Protein AF-A0A9D8D810-F1 (afdb_monomer_lite)

Radius of gyration: 16.12 Å; chains: 1; bounding box: 42×20×44 Å

Structure (mmCIF, N/CA/C/O backbone):
data_AF-A0A9D8D810-F1
#
_entry.id   AF-A0A9D8D810-F1
#
loop_
_atom_site.group_PDB
_atom_site.id
_atom_site.type_symbol
_atom_site.label_atom_id
_atom_site.label_alt_id
_atom_site.label_comp_id
_atom_site.label_asym_id
_atom_site.label_entity_id
_atom_site.label_seq_id
_atom_site.pdbx_PDB_ins_code
_atom_site.Cartn_x
_atom_site.Cartn_y
_atom_site.Cartn_z
_atom_site.occupancy
_atom_site.B_iso_or_equiv
_atom_site.auth_seq_id
_atom_site.auth_comp_id
_atom_site.auth_asym_id
_atom_site.auth_atom_id
_atom_site.pdbx_PDB_model_num
ATOM 1 N N . MET A 1 1 ? -28.379 -9.518 7.127 1.00 48.84 1 MET A N 1
ATOM 2 C CA . MET A 1 1 ? -27.069 -9.820 7.736 1.00 48.84 1 MET A CA 1
ATOM 3 C C . MET A 1 1 ? -26.030 -9.596 6.660 1.00 48.84 1 MET A C 1
ATOM 5 O O . MET A 1 1 ? -26.000 -10.358 5.707 1.00 48.84 1 MET A O 1
ATOM 9 N N . ASN A 1 2 ? -25.281 -8.492 6.720 1.00 59.84 2 ASN A N 1
ATOM 10 C CA . ASN A 1 2 ? -24.105 -8.347 5.865 1.00 59.84 2 ASN A CA 1
ATOM 11 C C . ASN A 1 2 ? -23.026 -9.225 6.490 1.00 59.84 2 ASN A C 1
ATOM 13 O O . ASN A 1 2 ? -22.356 -8.792 7.427 1.00 59.84 2 ASN A O 1
ATOM 17 N N . ASP A 1 3 ? -22.921 -10.467 6.029 1.00 70.81 3 ASP A N 1
ATOM 18 C CA . ASP A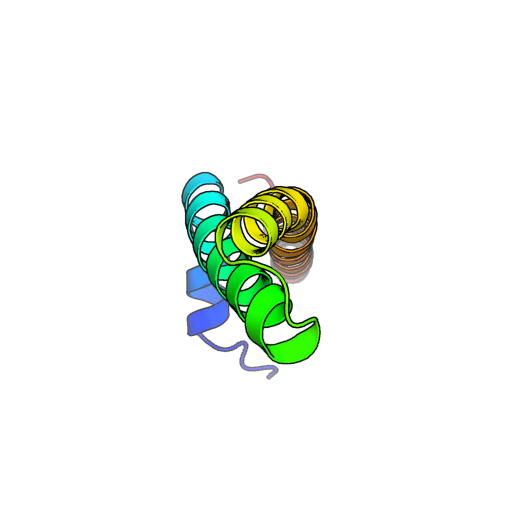 1 3 ? -21.877 -11.382 6.472 1.00 70.81 3 ASP A CA 1
ATOM 19 C C . ASP A 1 3 ? -20.544 -10.859 5.942 1.00 70.81 3 ASP A C 1
ATOM 21 O O . ASP A 1 3 ? -20.132 -11.131 4.814 1.00 70.81 3 ASP A O 1
ATOM 25 N N . TRP A 1 4 ? -19.899 -10.010 6.744 1.00 72.88 4 TRP A N 1
ATOM 26 C CA . TRP A 1 4 ? -18.590 -9.475 6.411 1.00 72.88 4 TRP A CA 1
ATOM 27 C C . TRP A 1 4 ? -17.626 -10.655 6.257 1.00 72.88 4 TRP A C 1
ATOM 29 O O . TRP A 1 4 ? -17.533 -11.477 7.178 1.00 72.88 4 TRP A O 1
ATOM 39 N N . PRO A 1 5 ? -16.904 -10.769 5.129 1.00 87.62 5 PRO A N 1
ATOM 40 C CA . PRO A 1 5 ? -16.001 -11.883 4.905 1.00 87.62 5 PRO A CA 1
ATOM 41 C C . PRO A 1 5 ? -15.031 -12.049 6.077 1.00 87.62 5 PRO A C 1
ATOM 43 O O . PRO A 1 5 ? -14.319 -11.116 6.456 1.00 87.62 5 PRO A O 1
ATOM 46 N N . SER A 1 6 ? -14.975 -13.257 6.644 1.00 87.81 6 SER A N 1
ATOM 47 C CA . SER A 1 6 ? -14.136 -13.560 7.813 1.00 87.81 6 SER A CA 1
ATOM 48 C C . SER A 1 6 ? -12.658 -13.230 7.577 1.00 87.81 6 SER A C 1
ATOM 50 O O . SER A 1 6 ? -11.950 -12.834 8.500 1.00 87.81 6 SER A O 1
ATOM 52 N N . VAL A 1 7 ? -12.204 -13.333 6.328 1.00 91.25 7 VAL A N 1
ATOM 53 C CA . VAL A 1 7 ? -10.854 -12.963 5.890 1.00 91.25 7 VAL A CA 1
ATOM 54 C C . VAL A 1 7 ? -10.601 -11.459 6.015 1.00 91.25 7 VAL A C 1
ATOM 56 O O . VAL A 1 7 ? -9.541 -11.072 6.497 1.00 91.25 7 VAL A O 1
ATOM 59 N N . LEU A 1 8 ? -11.566 -10.610 5.646 1.00 90.31 8 LEU A N 1
ATOM 60 C CA . LEU A 1 8 ? -11.424 -9.156 5.775 1.00 90.31 8 LEU A CA 1
ATOM 61 C C . LEU A 1 8 ? -11.341 -8.744 7.241 1.00 90.31 8 LEU A C 1
ATOM 63 O O . LEU A 1 8 ? -10.479 -7.948 7.601 1.00 90.31 8 LEU A O 1
ATOM 67 N N . ARG A 1 9 ? -12.157 -9.364 8.101 1.00 89.75 9 ARG A N 1
ATOM 68 C CA . ARG A 1 9 ? -12.086 -9.125 9.547 1.00 89.75 9 ARG A CA 1
ATOM 69 C C . ARG A 1 9 ? -10.710 -9.493 10.107 1.00 89.75 9 ARG A C 1
ATOM 71 O O . ARG A 1 9 ? -10.100 -8.693 10.807 1.00 89.75 9 ARG A O 1
ATOM 78 N N . LYS A 1 10 ? -10.187 -10.667 9.727 1.00 91.81 10 LYS A N 1
ATOM 79 C CA . LYS A 1 10 ? -8.835 -11.110 10.108 1.00 91.81 10 LYS A CA 1
ATOM 80 C C . LYS A 1 10 ? -7.757 -10.138 9.634 1.00 91.81 10 LYS A C 1
ATOM 82 O O . LYS A 1 10 ? -6.845 -9.846 10.396 1.00 91.81 10 LYS A O 1
ATOM 87 N N . TRP A 1 11 ? -7.862 -9.635 8.405 1.00 94.56 11 TRP A N 1
ATOM 88 C CA . TRP A 1 11 ? -6.935 -8.638 7.870 1.00 94.56 11 TRP A CA 1
ATOM 89 C C . TRP A 1 11 ? -6.957 -7.344 8.688 1.00 94.56 11 TRP A C 1
ATOM 91 O O . TRP A 1 11 ? -5.907 -6.857 9.102 1.00 94.56 11 TRP A O 1
ATOM 101 N N . GLU A 1 12 ? -8.141 -6.800 8.961 1.00 93.31 12 GLU A N 1
ATOM 102 C CA . GLU A 1 12 ? -8.306 -5.539 9.690 1.00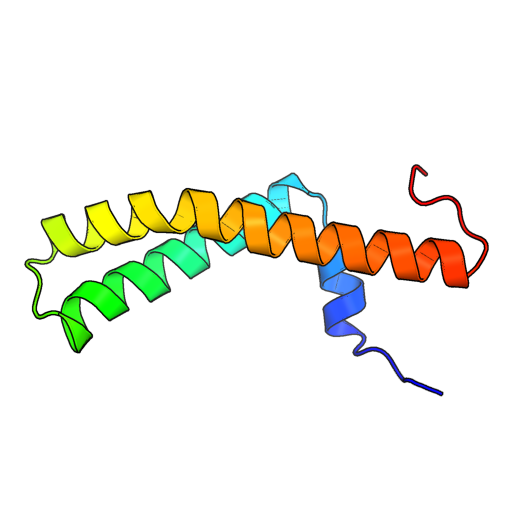 93.31 12 GLU A CA 1
ATOM 103 C C . GLU A 1 12 ? -7.825 -5.614 11.148 1.00 93.31 12 GLU A C 1
ATOM 105 O O . GLU A 1 12 ? -7.403 -4.596 11.709 1.00 93.31 12 GLU A O 1
ATOM 110 N N . ASP A 1 13 ? -7.869 -6.803 11.748 1.00 92.25 13 ASP A N 1
ATOM 111 C CA . ASP A 1 13 ? -7.403 -7.062 13.111 1.00 92.25 13 ASP A CA 1
ATOM 112 C C . ASP A 1 13 ? -5.886 -7.314 13.201 1.00 92.25 13 ASP A C 1
ATOM 114 O O . ASP A 1 13 ? -5.339 -7.372 14.302 1.00 92.25 13 ASP A O 1
ATOM 118 N N . LEU A 1 14 ? -5.169 -7.399 12.072 1.00 95.00 14 LEU A N 1
ATOM 119 C CA . LEU A 1 14 ? -3.705 -7.428 12.087 1.00 95.00 14 LEU A CA 1
ATOM 120 C C . LEU A 1 14 ? -3.120 -6.130 12.657 1.00 95.00 14 LEU A C 1
ATOM 122 O O . LEU A 1 14 ? -3.647 -5.032 12.455 1.00 95.00 14 LEU A O 1
ATOM 126 N N . HIS A 1 15 ? -1.955 -6.263 13.298 1.00 95.50 15 HIS A N 1
ATOM 127 C CA . HIS A 1 15 ? -1.153 -5.122 13.725 1.00 95.50 15 HIS A CA 1
ATOM 128 C C . HIS A 1 15 ? -0.863 -4.192 12.538 1.00 95.50 15 HIS A C 1
ATOM 130 O O . HIS A 1 15 ? -0.516 -4.649 11.445 1.00 95.50 15 HIS A O 1
ATOM 136 N N . VAL A 1 16 ? -0.950 -2.878 12.761 1.00 95.75 16 VAL A N 1
ATOM 137 C CA . VAL A 1 16 ? -0.798 -1.871 11.698 1.00 95.75 16 VAL A CA 1
ATOM 138 C C . VAL A 1 16 ? 0.530 -2.005 10.949 1.00 95.75 16 VAL A C 1
ATOM 140 O O . VAL A 1 16 ? 0.557 -1.916 9.727 1.00 95.75 16 VAL A O 1
ATOM 143 N N . GLY A 1 17 ? 1.619 -2.327 11.655 1.00 97.00 17 GLY A N 1
ATOM 144 C CA . GLY A 1 17 ? 2.923 -2.568 11.030 1.00 97.00 17 GLY A CA 1
ATOM 145 C C . GLY A 1 17 ? 2.912 -3.746 10.049 1.00 97.00 17 GLY A C 1
ATOM 146 O O . GLY A 1 17 ? 3.529 -3.665 8.993 1.00 97.00 17 GLY A O 1
ATOM 147 N N . VAL A 1 18 ? 2.153 -4.808 10.343 1.00 97.81 18 VAL A N 1
ATOM 148 C CA . VAL A 1 18 ? 2.002 -5.959 9.435 1.00 97.81 18 VAL A CA 1
ATOM 149 C C . VAL A 1 18 ? 1.193 -5.559 8.206 1.00 97.81 18 VAL A C 1
ATOM 151 O O . VAL A 1 18 ? 1.588 -5.889 7.090 1.00 97.81 18 VAL A O 1
ATOM 154 N N . GLN A 1 19 ? 0.110 -4.795 8.388 1.00 97.88 19 GLN A N 1
ATOM 155 C CA . GLN A 1 19 ? -0.675 -4.276 7.263 1.00 97.88 19 GLN A CA 1
ATOM 156 C C . GLN A 1 19 ? 0.187 -3.417 6.335 1.00 97.88 19 GLN A C 1
ATOM 158 O O . GLN A 1 19 ? 0.125 -3.591 5.120 1.00 97.88 19 GLN A O 1
ATOM 163 N N . ILE A 1 20 ? 1.026 -2.542 6.897 1.00 98.44 20 ILE A N 1
ATOM 164 C CA . ILE A 1 20 ? 1.946 -1.688 6.137 1.00 98.44 20 ILE A CA 1
ATOM 165 C C . ILE A 1 20 ? 2.945 -2.536 5.348 1.00 98.44 20 ILE A C 1
ATOM 167 O O . ILE A 1 20 ? 3.043 -2.366 4.137 1.00 98.44 20 ILE A O 1
ATOM 171 N N . ILE A 1 21 ? 3.649 -3.467 6.002 1.00 98.56 21 ILE A N 1
ATOM 172 C CA . ILE A 1 21 ? 4.677 -4.294 5.351 1.00 98.56 21 ILE A CA 1
ATOM 173 C C . ILE A 1 21 ? 4.070 -5.115 4.212 1.00 98.56 21 ILE A C 1
ATOM 175 O O . ILE A 1 21 ? 4.573 -5.079 3.089 1.00 98.56 21 ILE A O 1
ATOM 179 N N . VAL A 1 22 ? 2.970 -5.825 4.478 1.00 98.25 22 VAL A N 1
ATOM 180 C CA . VAL A 1 22 ? 2.325 -6.687 3.478 1.00 98.25 22 VAL A CA 1
ATOM 181 C C . VAL A 1 22 ? 1.806 -5.859 2.305 1.00 98.25 22 VAL A C 1
ATOM 183 O O . VAL A 1 22 ? 2.083 -6.186 1.150 1.00 98.25 22 VAL A O 1
ATOM 186 N N . THR A 1 23 ? 1.105 -4.758 2.586 1.00 98.44 23 THR A N 1
ATOM 187 C CA . THR A 1 23 ? 0.557 -3.884 1.540 1.00 98.44 23 THR A CA 1
ATOM 188 C C . THR A 1 23 ? 1.667 -3.272 0.695 1.00 98.44 23 THR A C 1
ATOM 190 O O . THR A 1 23 ? 1.548 -3.252 -0.529 1.00 98.44 23 THR A O 1
ATOM 193 N N . PHE A 1 24 ? 2.759 -2.822 1.315 1.00 98.69 24 PHE A N 1
ATOM 194 C CA . PHE A 1 24 ? 3.887 -2.218 0.614 1.00 98.69 24 PHE A CA 1
ATOM 195 C C . PHE A 1 24 ? 4.593 -3.208 -0.314 1.00 98.69 24 PHE A C 1
ATOM 197 O O . PHE A 1 24 ? 4.842 -2.884 -1.477 1.00 98.69 24 PHE A O 1
ATOM 204 N N . VAL A 1 25 ? 4.871 -4.426 0.161 1.00 98.62 25 VAL A N 1
ATOM 205 C CA . VAL A 1 25 ? 5.525 -5.470 -0.646 1.00 98.62 25 VAL A CA 1
ATOM 206 C C . VAL A 1 25 ? 4.657 -5.849 -1.843 1.00 98.62 25 VAL A C 1
ATOM 208 O O . VAL A 1 25 ? 5.134 -5.827 -2.978 1.00 98.62 25 VAL A O 1
ATOM 211 N N . ILE A 1 26 ? 3.371 -6.133 -1.614 1.00 98.50 26 ILE A N 1
ATOM 212 C CA . ILE A 1 26 ? 2.444 -6.505 -2.691 1.00 98.50 26 ILE A CA 1
ATOM 213 C C . ILE A 1 26 ? 2.293 -5.350 -3.688 1.00 98.50 26 ILE A C 1
ATOM 215 O O . ILE A 1 26 ? 2.406 -5.564 -4.894 1.00 98.50 26 ILE A O 1
ATOM 219 N N . SER A 1 27 ? 2.106 -4.121 -3.201 1.00 98.62 27 SER A N 1
ATOM 220 C CA . SER A 1 27 ? 1.970 -2.933 -4.052 1.00 98.62 27 SER A CA 1
ATOM 221 C C . SER A 1 27 ? 3.217 -2.693 -4.897 1.00 98.62 27 SER A C 1
ATOM 223 O O . SER A 1 27 ? 3.095 -2.408 -6.084 1.00 98.62 27 SER A O 1
ATOM 225 N N . THR A 1 28 ? 4.412 -2.860 -4.323 1.00 98.62 28 THR A N 1
ATOM 226 C CA . THR A 1 28 ? 5.681 -2.714 -5.051 1.00 98.62 28 THR A CA 1
ATOM 227 C C . THR A 1 28 ? 5.759 -3.706 -6.205 1.00 98.62 28 THR A C 1
ATOM 229 O O . THR A 1 28 ? 6.082 -3.310 -7.322 1.00 98.62 28 THR A O 1
ATOM 232 N N . ILE A 1 29 ? 5.422 -4.977 -5.963 1.00 98.50 29 ILE A N 1
ATOM 233 C CA . ILE A 1 29 ? 5.444 -6.023 -6.994 1.00 98.50 29 ILE A CA 1
ATOM 234 C C . ILE A 1 29 ? 4.429 -5.707 -8.095 1.00 98.50 29 ILE A C 1
ATOM 236 O O . ILE A 1 29 ? 4.783 -5.700 -9.272 1.00 98.50 29 ILE A O 1
ATOM 240 N N . VAL A 1 30 ? 3.183 -5.401 -7.726 1.00 98.44 30 VAL A N 1
ATOM 241 C CA . VAL A 1 30 ? 2.112 -5.103 -8.687 1.00 98.44 30 VAL A CA 1
ATOM 242 C C . VAL A 1 30 ? 2.462 -3.886 -9.539 1.00 98.44 30 VAL A C 1
ATOM 244 O O . VAL A 1 30 ? 2.351 -3.936 -10.763 1.00 98.44 30 VAL A O 1
ATOM 247 N N . LEU A 1 31 ? 2.925 -2.803 -8.914 1.00 98.31 31 LEU A N 1
ATOM 248 C CA . LEU A 1 31 ? 3.288 -1.585 -9.628 1.00 98.31 31 LEU A CA 1
ATOM 249 C C . LEU A 1 31 ? 4.525 -1.798 -10.496 1.00 98.31 31 LEU A C 1
ATOM 251 O O . LEU A 1 31 ? 4.531 -1.345 -11.636 1.00 98.31 31 LEU A O 1
ATOM 255 N N . TRP A 1 32 ? 5.546 -2.504 -10.012 1.00 98.44 32 TRP A N 1
ATOM 256 C CA . TRP A 1 32 ? 6.734 -2.814 -10.805 1.00 98.44 32 TRP A CA 1
ATOM 257 C C . TRP A 1 32 ? 6.376 -3.592 -12.075 1.00 98.44 32 TRP A C 1
ATOM 259 O O . TRP A 1 32 ? 6.740 -3.175 -13.178 1.00 98.44 32 TRP A O 1
ATOM 269 N N . LEU A 1 33 ? 5.601 -4.671 -11.930 1.00 98.12 33 LEU A N 1
ATOM 270 C CA . LEU A 1 33 ? 5.130 -5.465 -13.063 1.00 98.12 33 LEU A CA 1
ATOM 271 C C . LEU A 1 33 ? 4.241 -4.638 -13.995 1.00 98.12 33 LEU A C 1
ATOM 273 O O . LEU A 1 33 ? 4.388 -4.736 -15.209 1.00 98.12 33 LEU A O 1
ATOM 277 N N . GLY A 1 34 ? 3.385 -3.769 -13.452 1.00 98.00 34 GLY A N 1
ATOM 278 C CA . GLY A 1 34 ? 2.580 -2.836 -14.239 1.00 98.00 34 GLY A CA 1
ATOM 279 C C . GLY A 1 34 ? 3.430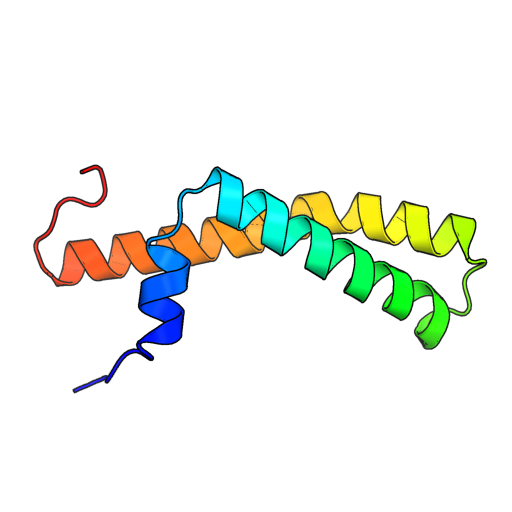 -1.881 -15.083 1.00 98.00 34 GLY A C 1
ATOM 280 O O . GLY A 1 34 ? 3.148 -1.690 -16.262 1.00 98.00 34 GLY A O 1
ATOM 281 N N . HIS A 1 35 ? 4.516 -1.331 -14.535 1.00 97.50 35 HIS A N 1
ATOM 282 C CA . HIS A 1 35 ? 5.410 -0.442 -15.285 1.00 97.50 35 HIS A CA 1
ATOM 283 C C . HIS A 1 35 ? 6.165 -1.173 -16.404 1.00 97.50 35 HIS A C 1
ATOM 285 O O . HIS A 1 35 ? 6.407 -0.586 -17.459 1.00 97.50 35 HIS A O 1
ATOM 291 N N . ILE A 1 36 ? 6.527 -2.442 -16.207 1.00 97.50 36 ILE A N 1
ATOM 292 C CA . ILE A 1 36 ? 7.149 -3.247 -17.266 1.00 97.50 36 ILE A CA 1
ATOM 293 C C . ILE A 1 36 ? 6.108 -3.605 -18.329 1.00 97.50 36 ILE A C 1
ATOM 295 O O . ILE A 1 36 ? 6.297 -3.301 -19.502 1.00 97.50 36 ILE A O 1
ATOM 299 N N . ALA A 1 37 ? 5.000 -4.226 -17.923 1.00 97.06 37 ALA A N 1
ATOM 300 C CA . ALA A 1 37 ? 4.039 -4.822 -18.843 1.00 97.06 37 ALA A CA 1
ATOM 301 C C . ALA A 1 37 ? 3.200 -3.785 -19.602 1.00 97.06 37 ALA A C 1
ATOM 303 O O . ALA A 1 37 ? 2.897 -3.989 -20.773 1.00 97.06 37 ALA A O 1
ATOM 304 N N . LEU A 1 38 ? 2.819 -2.680 -18.951 1.00 97.06 38 LEU A N 1
ATOM 305 C CA . LEU A 1 38 ? 1.898 -1.692 -19.525 1.00 97.06 38 LEU A CA 1
ATOM 306 C C . LEU A 1 38 ? 2.620 -0.480 -20.115 1.00 97.06 38 LEU A C 1
ATOM 308 O O . LEU A 1 38 ? 2.106 0.148 -21.035 1.00 97.06 38 LEU A O 1
ATOM 312 N N . LEU A 1 39 ? 3.799 -0.139 -19.587 1.00 95.75 39 LEU A N 1
ATOM 313 C CA . LEU A 1 39 ? 4.540 1.070 -19.969 1.00 95.75 39 LEU A CA 1
ATOM 314 C C . LEU A 1 39 ? 5.900 0.766 -20.620 1.00 95.75 39 LEU A C 1
ATOM 316 O O . LEU A 1 39 ? 6.659 1.698 -20.888 1.00 95.75 39 LEU A O 1
ATOM 320 N N . ASN A 1 40 ? 6.215 -0.516 -20.852 1.00 95.31 40 ASN A N 1
ATOM 321 C CA . ASN A 1 40 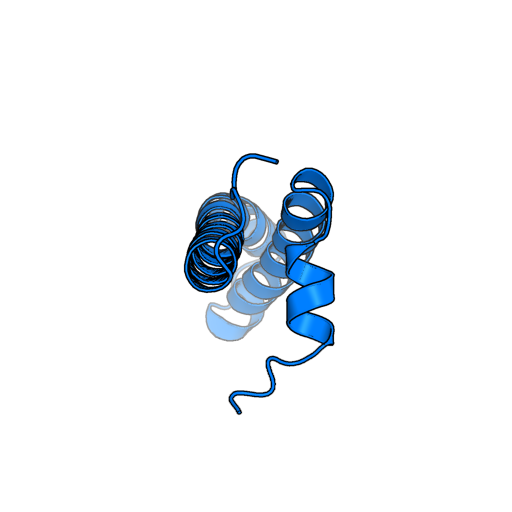? 7.464 -0.996 -21.454 1.00 95.31 40 ASN A CA 1
ATOM 322 C C . ASN A 1 40 ? 8.720 -0.354 -20.832 1.00 95.31 40 ASN A C 1
ATOM 324 O O . ASN A 1 40 ? 9.660 0.045 -21.525 1.00 95.31 40 ASN A O 1
ATOM 328 N N . GLN A 1 41 ? 8.716 -0.163 -19.508 1.00 94.56 41 GLN A N 1
ATOM 329 C CA . GLN A 1 41 ? 9.836 0.477 -18.829 1.00 94.56 41 GLN A CA 1
ATOM 330 C C . GLN A 1 41 ? 11.007 -0.492 -18.608 1.00 94.56 41 GLN A C 1
ATOM 332 O O . GLN A 1 41 ? 10.784 -1.662 -18.297 1.00 94.56 41 GLN A O 1
ATOM 337 N N . PRO A 1 42 ? 12.264 -0.004 -18.654 1.00 96.94 42 PRO A N 1
ATOM 338 C CA . PRO A 1 42 ? 13.421 -0.784 -18.224 1.00 96.94 42 PRO A CA 1
ATOM 339 C C . PRO A 1 42 ? 13.258 -1.279 -16.783 1.00 96.94 42 PRO A C 1
ATOM 341 O O . PRO A 1 42 ? 12.820 -0.512 -15.923 1.00 96.94 42 PRO A O 1
ATOM 344 N N . ASN A 1 43 ? 13.682 -2.516 -16.501 1.00 95.81 43 ASN A N 1
ATOM 345 C CA . ASN A 1 43 ? 13.461 -3.189 -15.212 1.00 95.81 43 ASN A CA 1
ATOM 346 C C . ASN A 1 43 ? 13.823 -2.331 -13.990 1.00 95.81 43 ASN A C 1
ATOM 348 O O . ASN A 1 43 ? 13.006 -2.194 -13.083 1.00 95.81 43 ASN A O 1
ATOM 352 N N . GLY A 1 44 ? 15.013 -1.717 -13.982 1.00 95.75 44 GLY A N 1
ATOM 353 C CA . GLY A 1 44 ? 15.458 -0.879 -12.864 1.00 95.75 44 GLY A CA 1
ATOM 354 C C . GLY A 1 44 ? 14.588 0.364 -12.662 1.00 95.75 44 GLY A C 1
ATOM 355 O O . GLY A 1 44 ? 14.242 0.702 -11.534 1.00 95.75 44 GLY A O 1
ATOM 356 N N . ARG A 1 45 ? 14.162 1.010 -13.754 1.00 96.25 45 ARG A N 1
ATOM 357 C CA . ARG A 1 45 ? 13.291 2.190 -13.690 1.00 96.25 45 ARG A CA 1
ATOM 358 C C . ARG A 1 45 ? 11.875 1.812 -13.258 1.00 96.25 45 ARG A C 1
ATOM 360 O O . ARG A 1 45 ? 11.307 2.474 -12.396 1.00 96.25 45 ARG A O 1
ATOM 367 N N . GLY A 1 46 ? 11.342 0.714 -13.793 1.00 97.12 46 GLY A N 1
ATOM 368 C CA . GLY A 1 46 ? 10.057 0.164 -13.371 1.00 97.12 46 GLY A CA 1
ATOM 369 C C . GLY A 1 46 ? 10.043 -0.198 -11.885 1.00 97.12 46 GLY A C 1
ATOM 370 O O . GLY A 1 46 ? 9.063 0.090 -11.205 1.00 97.12 46 GLY A O 1
ATOM 371 N N . PHE A 1 47 ? 11.131 -0.775 -11.363 1.00 97.81 47 PHE A N 1
ATOM 372 C CA . PHE A 1 47 ? 11.242 -1.113 -9.943 1.00 97.81 47 PHE A CA 1
ATOM 373 C C . PHE A 1 47 ? 11.255 0.140 -9.063 1.00 97.81 47 PHE A C 1
ATOM 375 O O . PHE A 1 47 ? 10.500 0.214 -8.096 1.00 97.81 47 PHE A O 1
ATOM 382 N N . LEU A 1 48 ? 12.049 1.156 -9.427 1.00 98.19 48 LEU A N 1
ATOM 383 C CA . LEU A 1 48 ? 12.088 2.430 -8.703 1.00 98.19 48 LEU A CA 1
ATOM 384 C C . LEU A 1 48 ? 10.719 3.115 -8.675 1.00 98.19 48 LEU A C 1
ATOM 386 O O . LEU A 1 48 ? 10.291 3.567 -7.615 1.00 98.19 48 LEU A O 1
ATOM 390 N N . TYR A 1 49 ? 10.006 3.146 -9.804 1.00 97.00 49 TYR A N 1
ATOM 391 C CA . TYR A 1 49 ? 8.636 3.657 -9.828 1.00 97.00 49 TYR A CA 1
ATOM 392 C C . TYR A 1 49 ? 7.679 2.798 -9.000 1.00 97.00 49 TYR A C 1
ATOM 394 O O . TYR A 1 49 ? 6.823 3.350 -8.314 1.00 97.00 49 TYR A O 1
ATOM 402 N N . GLY A 1 50 ? 7.834 1.473 -9.021 1.00 97.88 50 GLY A N 1
ATOM 403 C CA . GLY A 1 50 ? 7.060 0.554 -8.190 1.00 97.88 50 GLY A CA 1
ATOM 404 C C . GLY A 1 50 ? 7.202 0.867 -6.702 1.00 97.88 50 GLY A C 1
ATOM 405 O O . GLY A 1 50 ? 6.198 1.065 -6.026 1.00 97.88 50 GLY A O 1
ATOM 406 N N . VAL A 1 51 ? 8.438 1.001 -6.215 1.00 98.44 51 VAL A N 1
ATOM 407 C CA . VAL A 1 51 ? 8.738 1.384 -4.825 1.00 98.44 51 VAL A CA 1
ATOM 408 C C . VAL A 1 51 ? 8.202 2.780 -4.506 1.00 98.44 51 VAL A C 1
ATOM 410 O O . VAL A 1 51 ? 7.525 2.960 -3.495 1.00 98.44 51 VAL A O 1
ATOM 413 N N . PHE A 1 52 ? 8.468 3.762 -5.372 1.00 98.31 52 PHE A N 1
ATOM 414 C CA . PHE A 1 52 ? 8.047 5.148 -5.170 1.00 98.31 52 PHE A CA 1
ATOM 415 C C . PHE A 1 52 ? 6.524 5.267 -5.032 1.00 98.31 52 PHE A C 1
ATOM 417 O O . PHE A 1 52 ? 6.034 5.886 -4.089 1.00 98.31 52 PHE A O 1
ATOM 424 N N . TRP A 1 53 ? 5.767 4.624 -5.926 1.00 98.31 53 TRP A N 1
ATOM 425 C CA . TRP A 1 53 ? 4.303 4.664 -5.917 1.00 98.31 53 TRP A CA 1
ATOM 426 C C . TRP A 1 53 ? 3.664 3.720 -4.888 1.00 98.31 53 TRP A C 1
ATOM 428 O O . TRP A 1 53 ? 2.535 3.968 -4.459 1.00 98.31 53 TRP A O 1
ATOM 438 N N . ALA A 1 54 ? 4.369 2.684 -4.426 1.00 98.56 54 ALA A N 1
ATOM 439 C CA . ALA A 1 54 ? 3.871 1.802 -3.373 1.00 98.56 54 ALA A CA 1
ATOM 440 C C . ALA A 1 54 ? 3.716 2.518 -2.024 1.00 98.56 54 ALA A C 1
ATOM 442 O O . ALA A 1 54 ? 2.840 2.144 -1.245 1.00 98.56 54 ALA A O 1
ATOM 443 N N . ILE A 1 55 ? 4.514 3.555 -1.745 1.00 98.50 55 ILE A N 1
ATOM 444 C CA . ILE A 1 55 ? 4.431 4.332 -0.498 1.00 98.50 55 ILE A CA 1
ATOM 445 C C . ILE A 1 55 ? 3.053 5.005 -0.343 1.00 98.50 55 ILE A C 1
ATOM 447 O O . ILE A 1 55 ? 2.333 4.652 0.596 1.00 98.50 55 ILE A O 1
ATOM 451 N N . PRO A 1 56 ? 2.628 5.929 -1.233 1.00 98.56 56 PRO A N 1
ATOM 452 C CA . PRO A 1 56 ? 1.322 6.571 -1.099 1.00 98.56 56 PRO A CA 1
ATOM 453 C C . PRO A 1 56 ? 0.174 5.565 -1.218 1.00 98.56 56 PRO A C 1
ATOM 455 O O . PRO A 1 56 ? -0.806 5.676 -0.483 1.00 98.56 56 PRO A O 1
ATOM 458 N N . LEU A 1 57 ? 0.303 4.543 -2.072 1.00 98.50 57 LEU A N 1
ATOM 459 C CA . LEU A 1 57 ? -0.719 3.504 -2.200 1.00 98.50 57 LEU A CA 1
ATOM 460 C C . LEU A 1 57 ? -0.912 2.724 -0.889 1.00 98.50 57 LEU A C 1
ATOM 462 O O . LEU A 1 57 ? -2.045 2.469 -0.484 1.00 98.50 57 LEU A O 1
ATOM 466 N N . THR A 1 58 ? 0.176 2.420 -0.177 1.00 98.69 58 THR A N 1
ATOM 467 C CA . THR A 1 58 ? 0.121 1.767 1.140 1.00 98.69 58 THR A CA 1
ATOM 468 C C . THR A 1 58 ? -0.598 2.634 2.165 1.00 98.69 58 THR A C 1
ATOM 470 O O . THR A 1 58 ? -1.461 2.133 2.884 1.00 98.69 58 THR A O 1
ATOM 473 N N . VAL 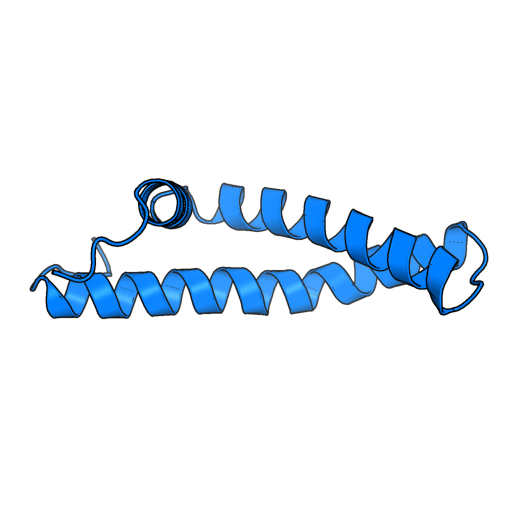A 1 59 ? -0.294 3.936 2.209 1.00 98.44 59 VAL A N 1
ATOM 474 C CA . VAL A 1 59 ? -0.973 4.884 3.108 1.00 98.44 59 VAL A CA 1
ATOM 475 C C . VAL A 1 59 ? -2.477 4.906 2.834 1.00 98.44 59 VAL A C 1
ATOM 477 O O . VAL A 1 59 ? -3.268 4.829 3.773 1.00 98.44 59 VAL A O 1
ATOM 480 N N . ILE A 1 60 ? -2.874 4.948 1.560 1.00 98.50 60 ILE A N 1
ATOM 481 C CA . ILE A 1 60 ? -4.284 4.956 1.155 1.00 98.50 60 ILE A CA 1
ATOM 482 C C . ILE A 1 60 ? -4.980 3.655 1.570 1.00 98.50 60 ILE A C 1
ATOM 484 O O . ILE A 1 60 ? -6.019 3.706 2.224 1.00 98.50 60 ILE A O 1
ATOM 488 N N . ILE A 1 61 ? -4.412 2.493 1.235 1.00 98.06 61 ILE A N 1
ATOM 489 C CA . ILE A 1 61 ? -5.030 1.186 1.509 1.00 98.06 61 ILE A CA 1
ATOM 490 C C . ILE A 1 61 ? -5.146 0.931 3.014 1.00 98.06 61 ILE A C 1
ATOM 492 O O . ILE A 1 61 ? -6.217 0.558 3.501 1.00 98.06 61 ILE A O 1
ATOM 496 N N . VAL A 1 62 ? -4.063 1.137 3.768 1.00 98.00 62 VAL A N 1
ATOM 497 C CA . VAL A 1 62 ? -4.056 0.906 5.219 1.00 98.00 62 VAL A CA 1
ATOM 498 C C . VAL A 1 62 ? -4.946 1.930 5.921 1.00 98.00 62 VAL A C 1
ATOM 500 O O . VAL A 1 62 ? -5.737 1.556 6.787 1.00 98.00 62 VAL A O 1
ATOM 503 N N . GLY A 1 63 ? -4.892 3.201 5.512 1.00 97.56 63 GLY A N 1
ATOM 504 C CA . GLY A 1 63 ? -5.764 4.253 6.034 1.00 97.56 63 GLY A CA 1
ATOM 505 C C . GLY A 1 63 ? -7.246 3.948 5.808 1.00 97.56 63 GLY A C 1
ATOM 506 O O . GLY A 1 63 ? -8.034 4.007 6.752 1.00 97.56 63 GLY A O 1
ATOM 507 N N . ALA A 1 64 ? -7.617 3.537 4.593 1.00 96.69 64 ALA A N 1
ATOM 508 C CA . ALA A 1 64 ? -8.980 3.122 4.267 1.00 96.69 64 ALA A CA 1
ATOM 509 C C . ALA A 1 64 ? -9.415 1.902 5.093 1.00 96.69 64 ALA A C 1
ATOM 511 O O . ALA A 1 64 ? -10.463 1.941 5.731 1.00 96.69 64 ALA A O 1
ATOM 512 N N . THR A 1 65 ? -8.576 0.862 5.170 1.00 95.75 65 THR A N 1
ATOM 513 C CA . THR A 1 65 ? -8.832 -0.351 5.974 1.00 95.75 65 THR A CA 1
ATOM 514 C C . THR A 1 65 ? -9.121 0.005 7.436 1.00 95.75 65 THR A C 1
ATOM 516 O O . THR A 1 65 ? -10.081 -0.474 8.042 1.00 95.75 65 THR A O 1
ATOM 519 N N . ARG A 1 66 ? -8.301 0.881 8.021 1.00 94.25 66 ARG A N 1
ATOM 520 C CA . ARG A 1 66 ? -8.438 1.312 9.418 1.00 94.25 66 ARG A CA 1
ATOM 521 C C . ARG A 1 66 ? -9.677 2.182 9.617 1.00 94.25 66 ARG A C 1
ATOM 523 O O . ARG A 1 66 ? -10.360 2.027 10.629 1.00 94.25 66 ARG A O 1
ATOM 530 N N . GLY A 1 67 ? -9.986 3.045 8.650 1.00 94.94 67 GLY A N 1
ATOM 531 C CA . GLY A 1 67 ? -11.206 3.847 8.626 1.00 94.94 67 GLY A CA 1
ATOM 532 C C . GLY A 1 67 ? -12.469 2.986 8.612 1.00 94.94 67 GLY A C 1
ATOM 533 O O . GLY A 1 67 ? -13.368 3.212 9.421 1.00 94.94 67 GLY A O 1
ATOM 534 N N . GLU A 1 68 ? -12.514 1.956 7.766 1.00 92.94 68 GLU A N 1
ATOM 535 C CA . GLU A 1 68 ? -13.641 1.018 7.705 1.00 92.94 68 GLU A CA 1
ATOM 536 C C . GLU A 1 68 ? -13.771 0.183 8.986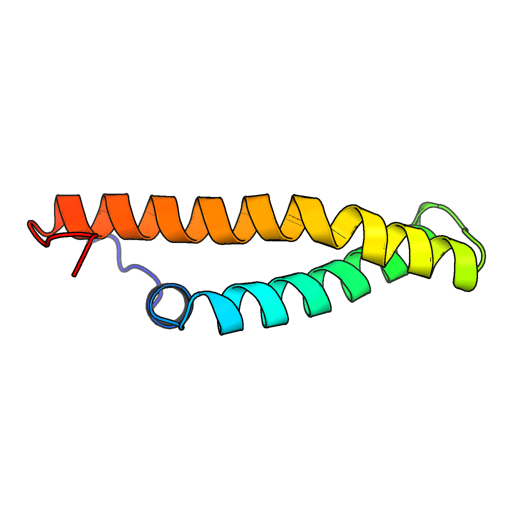 1.00 92.94 68 GLU A C 1
ATOM 538 O O . GLU A 1 68 ? -14.873 0.065 9.533 1.00 92.94 68 GLU A O 1
ATOM 543 N N . ARG A 1 69 ? -12.659 -0.291 9.568 1.00 92.00 69 ARG A N 1
ATOM 544 C CA . ARG A 1 69 ? -12.708 -0.943 10.888 1.00 92.00 69 ARG A CA 1
ATOM 545 C C . ARG A 1 69 ? -13.238 -0.008 11.972 1.00 92.00 69 ARG A C 1
ATOM 547 O O . ARG A 1 69 ? -14.051 -0.438 12.787 1.00 92.00 69 ARG A O 1
ATOM 554 N N . ALA A 1 70 ? -12.811 1.253 12.000 1.00 92.06 70 ALA A N 1
ATOM 555 C CA . ALA A 1 70 ? -13.295 2.215 12.987 1.00 92.06 70 ALA A CA 1
ATOM 556 C C . ALA A 1 70 ? -14.800 2.483 12.834 1.00 92.06 70 ALA A C 1
ATOM 558 O O . ALA A 1 70 ? -15.518 2.520 13.833 1.00 92.06 70 ALA A O 1
ATOM 559 N N . LYS A 1 71 ? -15.297 2.617 11.596 1.00 90.62 71 LYS A N 1
ATOM 560 C CA . LYS A 1 71 ? -16.737 2.733 11.317 1.00 90.62 71 LYS A CA 1
ATOM 561 C C . LYS A 1 71 ? -17.504 1.511 11.820 1.00 90.62 71 LYS A C 1
ATOM 563 O O . LYS A 1 71 ? -18.528 1.674 12.479 1.00 90.62 71 LYS A O 1
ATOM 568 N N . ARG A 1 72 ? -16.989 0.303 11.571 1.00 89.19 72 ARG A N 1
ATOM 569 C CA . ARG A 1 72 ? -17.616 -0.940 12.037 1.00 89.19 72 ARG A CA 1
ATOM 570 C C . ARG A 1 72 ? -17.650 -1.040 13.561 1.00 89.19 72 ARG A C 1
ATOM 572 O O . ARG A 1 72 ? -18.705 -1.329 14.109 1.00 89.19 72 ARG A O 1
ATOM 579 N N . LEU A 1 73 ? -16.540 -0.768 14.249 1.00 90.25 73 LEU A N 1
ATOM 580 C CA . LEU A 1 73 ? -16.504 -0.814 15.716 1.00 90.25 73 LEU A CA 1
ATOM 581 C C . LEU A 1 73 ? -17.499 0.171 16.336 1.00 90.25 73 LEU A C 1
ATOM 583 O O . LEU A 1 73 ? -18.239 -0.210 17.237 1.00 90.25 73 LEU A O 1
ATOM 587 N N . ARG A 1 74 ? -17.605 1.388 15.787 1.00 90.56 74 ARG A N 1
ATOM 588 C CA . ARG A 1 74 ? -18.618 2.368 16.213 1.00 90.56 74 ARG A CA 1
ATOM 589 C C . ARG A 1 74 ? -20.044 1.854 16.013 1.00 90.56 74 ARG A C 1
ATOM 591 O O . ARG A 1 74 ? -20.869 2.030 16.901 1.00 90.56 74 ARG A O 1
ATOM 598 N N . ALA A 1 75 ? -20.328 1.203 14.884 1.00 89.12 75 ALA A N 1
ATOM 599 C CA . ALA A 1 75 ? -21.635 0.593 14.627 1.00 89.12 75 ALA A CA 1
ATOM 600 C C . ALA A 1 75 ? -21.949 -0.573 15.588 1.00 89.12 75 ALA A C 1
ATOM 602 O O . ALA A 1 75 ? -23.109 -0.800 15.914 1.00 89.12 75 ALA A O 1
ATOM 603 N N . GLU A 1 76 ? -20.922 -1.276 16.076 1.00 89.19 76 GLU A N 1
ATOM 604 C CA . GLU A 1 76 ? -21.022 -2.320 17.109 1.00 89.19 76 GLU A CA 1
ATOM 605 C C . GLU A 1 76 ? -21.070 -1.753 18.548 1.00 89.19 76 GLU A C 1
ATOM 607 O O . GLU A 1 76 ? -21.125 -2.527 19.502 1.00 89.19 76 GLU A O 1
ATOM 612 N N . GLY A 1 77 ? -21.021 -0.426 18.735 1.00 89.88 77 GLY A N 1
ATOM 613 C CA . GLY A 1 77 ? -20.955 0.208 20.060 1.00 89.88 77 GLY A CA 1
ATOM 614 C C . GLY A 1 77 ? -19.619 0.005 20.790 1.00 89.88 77 GLY A C 1
ATOM 615 O O . GLY A 1 77 ? -19.544 0.175 22.004 1.00 89.88 77 GLY A O 1
ATOM 616 N N . ARG A 1 78 ? -18.565 -0.384 20.065 1.00 85.06 78 ARG A N 1
ATOM 617 C CA . ARG A 1 78 ? -17.211 -0.614 20.583 1.00 85.06 78 ARG A CA 1
ATOM 618 C C . ARG A 1 78 ? -16.326 0.608 20.361 1.00 85.06 78 ARG A C 1
ATOM 620 O O . ARG A 1 78 ? -16.429 1.279 19.333 1.00 85.06 78 ARG A O 1
ATOM 627 N N . ASP A 1 79 ? -15.420 0.862 21.300 1.00 80.38 79 ASP A N 1
ATOM 628 C CA . ASP A 1 79 ? -14.428 1.929 21.168 1.00 80.38 79 ASP A CA 1
ATOM 629 C C . ASP A 1 79 ? -13.367 1.552 20.109 1.00 80.38 79 ASP A C 1
ATOM 631 O O . ASP A 1 79 ? -12.718 0.513 20.243 1.00 80.38 79 ASP A O 1
ATOM 635 N N . PRO A 1 80 ? -13.167 2.354 19.044 1.00 74.31 80 PRO A N 1
ATOM 636 C CA . PRO A 1 80 ? -12.131 2.117 18.037 1.00 74.31 80 PRO A CA 1
ATOM 637 C C . PRO A 1 80 ? -10.694 2.319 18.524 1.00 74.31 80 PRO A C 1
ATOM 639 O O . PRO A 1 80 ? -9.775 1.962 17.784 1.00 74.31 80 PRO A O 1
ATOM 642 N N . SER A 1 81 ? -10.514 2.964 19.680 1.00 72.81 81 SER A N 1
ATOM 643 C CA . SER A 1 81 ? -9.213 3.290 20.272 1.00 72.81 81 SER A CA 1
ATOM 644 C C . SER A 1 81 ? -8.694 2.237 21.257 1.00 72.81 81 SER A C 1
ATOM 646 O O . SER A 1 81 ? -7.531 2.316 21.652 1.00 72.81 81 SER A O 1
ATOM 648 N N . ALA A 1 82 ? -9.536 1.255 21.603 1.00 58.75 82 ALA A N 1
ATOM 649 C CA . ALA A 1 82 ? -9.170 0.056 22.355 1.00 58.75 82 ALA A CA 1
ATOM 650 C C . ALA A 1 82 ? -8.417 -0.961 21.479 1.00 58.75 82 ALA A C 1
ATOM 652 O O . ALA A 1 82 ? -7.489 -1.601 22.019 1.00 58.75 82 ALA A O 1
#

Secondary structure (DSSP, 8-state):
-----HHHHHHHTS-HHHHHHHHHHHHHHHHHHHHHHHH---HHHHHHHHHHHHHHHHHHHHHHHHHHHHHHHHHTT--TT-

Sequence (82 aa):
MNDWPSVLRKWEDLHVGVQIIVTFVISTIVLWLGHIALLNQPNGRGFLYGVFWAIPLTVIIVGATRGERAKRLRAEGRDPSA

Foldseek 3Di:
DPPDPPVLVVLLPDDLVVLLVVQLVVQLVVQLVCCCPVVVDDNVVSSVRSNVVSVVVSCVVSVVSLVVVCVVCVVVVHHSVD

pLDDT: mean 92.82, std 9.51, range [48.84, 98.69]